Protein AF-A0A7V0JM72-F1 (afdb_monomer_lite)

Structure (mmCIF, N/CA/C/O backbone):
data_AF-A0A7V0JM72-F1
#
_entry.id   AF-A0A7V0JM72-F1
#
loop_
_atom_site.group_PDB
_atom_site.id
_atom_site.type_symbol
_atom_site.label_atom_id
_atom_site.label_alt_id
_atom_site.label_comp_id
_atom_site.label_asym_id
_atom_site.label_entity_id
_atom_site.label_seq_id
_atom_site.pdbx_PDB_ins_code
_atom_site.Cartn_x
_atom_site.Cartn_y
_atom_site.Cartn_z
_atom_site.occupancy
_atom_site.B_iso_or_equiv
_atom_site.auth_seq_id
_atom_site.auth_comp_id
_atom_site.auth_asym_id
_atom_site.auth_atom_id
_atom_site.pdbx_PDB_model_num
ATOM 1 N N . MET A 1 1 ? -15.249 3.393 -1.547 1.00 52.00 1 MET A N 1
ATOM 2 C CA . MET A 1 1 ? -14.192 4.129 -2.272 1.00 52.00 1 MET A CA 1
ATOM 3 C C . MET A 1 1 ? -14.131 5.533 -1.717 1.00 52.00 1 MET A C 1
ATOM 5 O O . MET A 1 1 ? -15.191 6.102 -1.482 1.00 52.00 1 MET A O 1
ATOM 9 N N . ALA A 1 2 ? -12.934 6.050 -1.462 1.00 57.78 2 ALA A N 1
ATOM 10 C CA . ALA A 1 2 ? -12.750 7.384 -0.909 1.00 57.78 2 ALA A CA 1
ATOM 11 C C . ALA A 1 2 ? -11.606 8.082 -1.655 1.00 57.78 2 ALA A C 1
ATOM 13 O O . ALA A 1 2 ? -10.592 7.447 -1.936 1.00 57.78 2 ALA A O 1
ATOM 14 N N . ASP A 1 3 ? -11.796 9.353 -2.006 1.00 60.75 3 ASP A N 1
ATOM 15 C CA . ASP A 1 3 ? -10.773 10.173 -2.667 1.00 60.75 3 ASP A CA 1
ATOM 16 C C . ASP A 1 3 ? -9.632 10.547 -1.696 1.00 60.75 3 ASP A C 1
ATOM 18 O O . ASP A 1 3 ? -9.764 10.326 -0.489 1.00 60.75 3 ASP A O 1
ATOM 22 N N . ASN A 1 4 ? -8.538 11.145 -2.184 1.00 58.97 4 ASN A N 1
ATOM 23 C CA . ASN A 1 4 ? -7.375 11.556 -1.382 1.00 58.97 4 ASN A CA 1
ATOM 24 C C . ASN A 1 4 ? -7.746 12.469 -0.197 1.00 58.97 4 ASN A C 1
ATOM 26 O O . ASN A 1 4 ? -7.034 12.481 0.807 1.00 58.97 4 ASN A O 1
ATOM 30 N N . GLU A 1 5 ? -8.866 13.194 -0.279 1.00 61.84 5 GLU A N 1
ATOM 31 C CA . GLU A 1 5 ? -9.425 13.981 0.834 1.00 61.84 5 GLU A CA 1
ATOM 32 C C . GLU A 1 5 ? -9.783 13.137 2.073 1.00 61.84 5 GLU A C 1
ATOM 34 O O . GLU A 1 5 ? -9.870 13.660 3.181 1.00 61.84 5 GLU A O 1
ATOM 39 N N . HIS A 1 6 ? -9.932 11.821 1.917 1.00 61.50 6 HIS A N 1
ATOM 40 C CA . HIS A 1 6 ? -10.253 10.882 2.993 1.00 61.50 6 HIS A CA 1
ATOM 41 C C . HIS A 1 6 ? -9.016 10.162 3.550 1.00 61.50 6 HIS A C 1
ATOM 43 O O . HIS A 1 6 ? -9.142 9.240 4.358 1.00 61.50 6 HIS A O 1
ATOM 49 N N . TYR A 1 7 ? -7.810 10.570 3.143 1.00 64.88 7 TYR A N 1
ATOM 50 C CA . TYR A 1 7 ? -6.558 10.100 3.730 1.00 64.88 7 TYR A CA 1
ATOM 51 C C . TYR A 1 7 ? -6.316 10.785 5.088 1.00 64.88 7 TYR A C 1
ATOM 53 O O . TYR A 1 7 ? -5.438 11.636 5.237 1.00 64.88 7 TYR A O 1
ATOM 61 N N . THR A 1 8 ? -7.117 10.443 6.100 1.00 76.88 8 THR A N 1
ATOM 62 C CA . THR A 1 8 ? -6.971 10.976 7.464 1.00 76.88 8 THR A CA 1
ATOM 63 C C . THR A 1 8 ? -6.762 9.857 8.475 1.00 76.88 8 THR A C 1
ATOM 65 O O . THR A 1 8 ? -7.396 8.805 8.414 1.00 76.88 8 THR A O 1
ATOM 68 N N . VAL A 1 9 ? -5.860 10.090 9.435 1.00 79.12 9 VAL A N 1
ATOM 69 C CA . VAL A 1 9 ? -5.559 9.126 10.509 1.00 79.12 9 VAL A CA 1
ATOM 70 C C . VAL A 1 9 ? -6.828 8.746 11.270 1.00 79.12 9 VAL A C 1
ATOM 72 O O . VAL A 1 9 ? -7.062 7.571 11.521 1.00 79.12 9 VAL A O 1
ATOM 75 N N . GLU A 1 10 ? -7.664 9.734 11.589 1.00 80.25 10 GLU A N 1
ATOM 76 C CA . GLU A 1 10 ? -8.886 9.550 12.375 1.00 80.25 10 GLU A CA 1
ATOM 77 C C . GLU A 1 10 ? -9.882 8.613 11.686 1.00 80.25 10 GLU A C 1
ATOM 79 O O . GLU A 1 10 ? -10.461 7.743 12.336 1.00 80.25 10 GLU A O 1
ATOM 84 N N . LEU A 1 11 ? -10.049 8.743 10.366 1.00 81.69 11 LEU A N 1
ATOM 85 C CA . LEU A 1 11 ? -10.970 7.905 9.605 1.00 81.69 11 LEU A CA 1
ATOM 86 C C . LEU A 1 11 ? -10.451 6.470 9.482 1.00 81.69 11 LEU A C 1
ATOM 88 O O . LEU A 1 11 ? -11.214 5.525 9.679 1.00 81.69 11 LEU A O 1
ATOM 92 N N . PHE A 1 12 ? -9.153 6.299 9.223 1.00 82.19 12 PHE A N 1
ATOM 93 C CA . PHE A 1 12 ? -8.523 4.978 9.175 1.00 82.19 12 PHE A CA 1
ATOM 94 C C . PHE A 1 12 ? -8.585 4.261 10.532 1.00 82.19 12 PHE A C 1
ATOM 96 O O . PHE A 1 12 ? -8.983 3.093 10.591 1.00 82.19 12 PHE A O 1
ATOM 103 N N . ASP A 1 13 ? -8.264 4.963 11.622 1.00 82.06 13 ASP A N 1
ATOM 104 C CA . ASP A 1 13 ? -8.311 4.413 12.978 1.00 82.06 13 ASP A CA 1
ATOM 105 C C . ASP A 1 13 ? -9.755 4.059 13.379 1.00 82.06 13 ASP A C 1
ATOM 107 O O . ASP A 1 13 ? -9.986 3.002 13.975 1.00 82.06 13 ASP A O 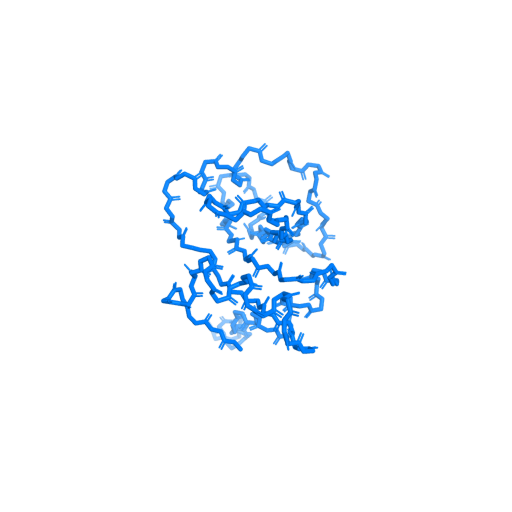1
ATOM 111 N N . TRP A 1 14 ? -10.740 4.894 13.019 1.00 83.62 14 TRP A N 1
ATOM 112 C CA . TRP A 1 14 ? -12.154 4.625 13.289 1.00 83.62 14 TRP A CA 1
ATOM 113 C C . TRP A 1 14 ? -12.666 3.415 12.507 1.00 83.62 14 TRP A C 1
ATOM 115 O O . TRP A 1 14 ? -13.233 2.508 13.115 1.00 83.62 14 TRP A O 1
ATOM 125 N N . ILE A 1 15 ? -12.418 3.340 11.194 1.00 82.25 15 ILE A N 1
ATOM 126 C CA . ILE A 1 15 ? -12.859 2.208 10.363 1.00 82.25 15 ILE A CA 1
ATOM 127 C C . ILE A 1 15 ? -12.216 0.910 10.853 1.00 82.25 15 ILE A C 1
ATOM 129 O O . ILE A 1 15 ? -12.919 -0.066 11.096 1.00 82.25 15 ILE A O 1
ATOM 133 N N . SER A 1 16 ? -10.905 0.918 11.101 1.00 79.62 16 SER A N 1
ATOM 134 C CA . SER A 1 16 ? -10.178 -0.254 11.606 1.00 79.62 16 SER A CA 1
ATOM 135 C C . SER A 1 16 ? -10.652 -0.714 12.998 1.00 79.62 16 SER A C 1
ATOM 137 O O . SER A 1 16 ? -10.401 -1.851 13.400 1.00 79.62 16 SER A O 1
ATOM 139 N N . SER A 1 17 ? -11.291 0.163 13.777 1.00 81.00 17 SER A N 1
ATOM 140 C CA . SER A 1 17 ? -11.730 -0.125 15.148 1.00 81.00 17 SER A CA 1
ATOM 141 C C . SER A 1 17 ? -13.223 -0.440 15.266 1.00 81.00 17 SER A C 1
ATOM 143 O O . SER A 1 17 ? -13.607 -1.233 16.121 1.00 81.00 17 SER A O 1
ATOM 145 N N . GLN A 1 18 ? -14.068 0.201 14.460 1.00 80.00 18 GLN A N 1
ATOM 146 C CA . GLN A 1 18 ? -15.516 0.280 14.691 1.00 80.00 18 GLN A CA 1
ATOM 147 C C . GLN A 1 18 ? -16.356 -0.210 13.507 1.00 80.00 18 GLN A C 1
ATOM 149 O O . GLN A 1 18 ? -17.563 -0.393 13.657 1.00 80.00 18 GLN A O 1
ATOM 154 N N . SER A 1 19 ? -15.752 -0.412 12.335 1.00 79.75 19 SER A N 1
ATOM 155 C CA . SER A 1 19 ? -16.473 -0.769 11.116 1.00 79.75 19 SER A CA 1
ATOM 156 C C . SER A 1 19 ? -16.217 -2.228 10.724 1.00 79.75 19 SER A C 1
ATOM 158 O O . SER A 1 19 ? -15.078 -2.686 10.788 1.00 79.75 19 SER A O 1
ATOM 160 N N . PRO A 1 20 ? -17.242 -2.965 10.256 1.00 76.69 20 PRO A N 1
ATOM 161 C CA . PRO A 1 20 ? -17.047 -4.257 9.600 1.00 76.69 20 PRO A CA 1
ATOM 162 C C . PRO A 1 20 ? -16.550 -4.113 8.149 1.00 76.69 20 PRO A C 1
ATOM 164 O O . PRO A 1 20 ? -16.254 -5.115 7.500 1.00 76.69 20 PRO A O 1
ATOM 167 N N . PHE A 1 21 ? -16.519 -2.888 7.616 1.00 75.81 21 PHE A N 1
ATOM 168 C CA . PHE A 1 21 ? -16.076 -2.590 6.258 1.00 75.81 21 PHE A CA 1
ATOM 169 C C . PHE A 1 21 ? -14.608 -2.207 6.208 1.00 75.81 21 PHE A C 1
ATOM 171 O O . PHE A 1 21 ? -14.088 -1.566 7.118 1.00 75.81 21 PHE A O 1
ATOM 178 N N . ASP A 1 22 ? -14.000 -2.507 5.067 1.00 76.31 22 ASP A N 1
ATOM 179 C CA . ASP A 1 22 ? -12.640 -2.117 4.751 1.00 76.31 22 ASP A CA 1
ATOM 180 C C . ASP A 1 22 ? -12.572 -0.843 3.923 1.00 76.31 22 ASP A C 1
ATOM 182 O O . ASP A 1 22 ? -13.444 -0.553 3.099 1.00 76.31 22 ASP A O 1
ATOM 186 N N . MET A 1 23 ? -11.498 -0.091 4.140 1.00 81.69 23 MET A N 1
ATOM 187 C CA . MET A 1 23 ? -11.187 1.103 3.375 1.00 81.69 23 MET A CA 1
ATOM 188 C C . MET A 1 23 ? -9.984 0.835 2.480 1.00 81.69 23 MET A C 1
ATOM 190 O O . MET A 1 23 ? -8.989 0.287 2.946 1.00 81.69 23 MET A O 1
ATOM 194 N N . LEU A 1 24 ? -10.068 1.257 1.219 1.00 83.50 24 LEU A N 1
ATOM 195 C CA . LEU A 1 24 ? -8.951 1.312 0.280 1.00 83.50 24 LEU A CA 1
ATOM 196 C C . LEU A 1 24 ? -8.919 2.711 -0.343 1.00 83.50 24 LEU A C 1
ATOM 198 O O . LEU A 1 24 ? -9.865 3.111 -1.030 1.00 83.50 24 LEU A O 1
ATOM 202 N N . VAL A 1 25 ? -7.847 3.455 -0.083 1.00 84.31 25 VAL A N 1
ATOM 203 C CA . VAL A 1 25 ? -7.711 4.876 -0.457 1.00 84.31 25 VAL A CA 1
ATOM 204 C C . VAL A 1 25 ? -6.406 5.069 -1.219 1.00 84.31 25 VAL A C 1
ATOM 206 O O . VAL A 1 25 ? -5.401 4.469 -0.818 1.00 84.31 25 VAL A O 1
ATOM 209 N N . PRO A 1 26 ? -6.367 5.889 -2.285 1.00 85.31 26 PRO A N 1
ATOM 210 C CA . PRO A 1 26 ? -5.100 6.239 -2.899 1.00 85.31 26 PRO A CA 1
ATOM 211 C C . PRO A 1 26 ? -4.280 7.056 -1.898 1.00 85.31 26 PRO A C 1
ATOM 213 O O . PRO A 1 26 ? -4.797 7.890 -1.154 1.00 85.31 26 PRO A O 1
ATOM 216 N N . MET A 1 27 ? -2.981 6.790 -1.832 1.00 86.50 27 MET A N 1
ATOM 217 C CA . MET A 1 27 ? -2.100 7.593 -0.996 1.00 86.50 27 MET A CA 1
ATOM 218 C C . MET A 1 27 ? -1.786 8.910 -1.706 1.00 86.50 27 MET A C 1
ATOM 220 O O . MET A 1 27 ? -1.547 8.908 -2.917 1.00 86.50 27 MET A O 1
ATOM 224 N N . PRO A 1 28 ? -1.703 10.036 -0.976 1.00 81.81 28 PRO A N 1
ATOM 225 C CA . PRO A 1 28 ? -1.304 11.298 -1.574 1.00 81.81 28 PRO A CA 1
ATOM 226 C C . PRO A 1 28 ? 0.104 11.168 -2.159 1.00 81.81 28 PRO A C 1
ATOM 228 O O . PRO A 1 28 ? 1.045 10.757 -1.471 1.00 81.81 28 PRO A O 1
ATOM 231 N N . TYR A 1 29 ? 0.250 11.549 -3.428 1.00 74.62 29 TYR A N 1
ATOM 232 C CA . TYR A 1 29 ? 1.506 11.457 -4.169 1.00 74.62 29 TYR A CA 1
ATOM 233 C C . TYR A 1 29 ? 2.458 12.597 -3.783 1.00 74.62 29 TYR A C 1
ATOM 235 O O . TYR A 1 29 ? 2.739 13.515 -4.548 1.00 74.62 29 TYR A O 1
ATOM 243 N N . ASN A 1 30 ? 2.908 12.580 -2.528 1.00 81.12 30 ASN A N 1
ATOM 244 C CA . ASN A 1 30 ? 3.922 13.496 -2.028 1.00 81.12 30 ASN A CA 1
ATOM 245 C C . ASN A 1 30 ? 5.322 12.887 -2.190 1.00 81.12 30 ASN A C 1
ATOM 247 O O . ASN A 1 30 ? 5.497 11.667 -2.222 1.00 81.12 30 ASN A O 1
ATOM 251 N N . SER A 1 31 ? 6.346 13.742 -2.231 1.00 77.81 31 SER A N 1
ATOM 252 C CA . SER A 1 31 ? 7.728 13.310 -2.476 1.00 77.81 31 SER A CA 1
ATOM 253 C C . SER A 1 31 ? 8.261 12.314 -1.438 1.00 77.81 31 SER A C 1
ATOM 255 O O . SER A 1 31 ? 9.224 11.603 -1.712 1.00 77.81 31 SER A O 1
ATOM 257 N N . SER A 1 32 ? 7.673 12.256 -0.240 1.00 81.31 32 SER A N 1
ATOM 258 C CA . SER A 1 32 ? 8.063 11.298 0.800 1.00 81.31 32 SER A CA 1
ATOM 259 C C . SER A 1 32 ? 7.525 9.900 0.511 1.00 81.31 32 SER A C 1
ATOM 261 O O . SER A 1 32 ? 8.284 8.935 0.596 1.00 81.31 32 SER A O 1
ATOM 263 N N . VAL A 1 33 ? 6.244 9.792 0.141 1.00 83.19 33 VAL A N 1
ATOM 264 C CA . VAL A 1 33 ? 5.613 8.530 -0.274 1.00 83.19 33 VAL A CA 1
ATOM 265 C C . VAL A 1 33 ? 6.281 8.020 -1.543 1.00 83.19 33 VAL A C 1
ATOM 267 O O . VAL A 1 33 ? 6.689 6.865 -1.572 1.00 83.19 33 VAL A O 1
ATOM 270 N N . GLU A 1 34 ? 6.509 8.886 -2.534 1.00 85.44 34 GLU A N 1
ATOM 271 C CA . GLU A 1 34 ? 7.191 8.506 -3.775 1.00 85.44 34 GLU A CA 1
ATOM 272 C C . GLU A 1 34 ? 8.601 7.944 -3.510 1.00 85.44 34 GLU A C 1
ATOM 274 O O . GLU A 1 34 ? 8.960 6.864 -3.983 1.00 85.44 34 GLU A O 1
ATOM 279 N N . LYS A 1 35 ? 9.408 8.633 -2.693 1.00 85.75 35 LYS A N 1
ATOM 280 C CA . LYS A 1 35 ? 10.743 8.142 -2.316 1.00 85.75 35 LYS A CA 1
ATOM 281 C C . LYS A 1 35 ? 10.688 6.833 -1.535 1.00 85.75 35 LYS A C 1
ATOM 283 O O . LYS A 1 35 ? 11.630 6.052 -1.626 1.00 85.75 35 LYS A O 1
ATOM 288 N N . ALA A 1 36 ? 9.647 6.609 -0.736 1.00 86.25 36 ALA A N 1
ATOM 289 C CA . ALA A 1 36 ? 9.486 5.370 0.013 1.00 86.25 36 ALA A CA 1
ATOM 290 C C . ALA A 1 36 ? 9.146 4.200 -0.919 1.00 86.25 36 ALA A C 1
ATOM 292 O O . ALA A 1 36 ? 9.813 3.171 -0.855 1.00 86.25 36 ALA A O 1
ATOM 293 N N . ILE A 1 37 ? 8.186 4.374 -1.830 1.00 89.31 37 ILE A N 1
ATOM 294 C CA . ILE A 1 37 ? 7.769 3.303 -2.746 1.00 89.31 37 ILE A CA 1
ATOM 295 C C . ILE A 1 37 ? 8.839 2.979 -3.793 1.00 89.31 37 ILE A C 1
ATOM 297 O O . ILE A 1 37 ? 9.011 1.815 -4.136 1.00 89.31 37 ILE A O 1
ATOM 301 N N . ARG A 1 38 ? 9.639 3.962 -4.233 1.00 88.25 38 ARG A N 1
ATOM 302 C CA . ARG A 1 38 ? 10.785 3.728 -5.135 1.00 88.25 38 ARG A CA 1
ATOM 303 C C . ARG A 1 38 ? 11.927 2.933 -4.496 1.00 88.25 38 ARG A C 1
ATOM 305 O O . ARG A 1 38 ? 12.762 2.400 -5.215 1.00 88.25 38 ARG A O 1
ATOM 312 N N . LYS A 1 39 ? 11.998 2.868 -3.162 1.00 90.00 39 LYS A N 1
ATOM 313 C CA . LYS A 1 39 ? 13.004 2.062 -2.446 1.00 90.00 39 LYS A CA 1
ATOM 314 C C . LYS A 1 39 ? 12.618 0.593 -2.330 1.00 90.00 39 LYS A C 1
ATOM 316 O O . LYS A 1 39 ? 13.450 -0.205 -1.902 1.00 90.00 39 LYS A O 1
ATOM 321 N N . VAL A 1 40 ? 11.376 0.240 -2.653 1.00 89.50 40 VAL A N 1
ATOM 322 C CA . VAL A 1 40 ? 10.944 -1.154 -2.637 1.00 89.50 40 VAL A CA 1
ATOM 323 C C . VAL A 1 40 ? 11.688 -1.895 -3.749 1.00 89.50 40 VAL A C 1
ATOM 325 O O . VAL A 1 40 ? 11.633 -1.459 -4.901 1.00 89.50 40 VAL A O 1
ATOM 328 N N . PRO A 1 41 ? 12.404 -2.988 -3.432 1.00 89.62 41 PRO A N 1
ATOM 329 C CA . PRO A 1 41 ? 13.189 -3.699 -4.428 1.00 89.62 41 PRO A CA 1
ATOM 330 C C . PRO A 1 41 ? 12.273 -4.320 -5.482 1.00 89.62 41 PRO A C 1
ATOM 332 O O . PRO A 1 41 ? 11.208 -4.847 -5.159 1.00 89.62 41 PRO A O 1
ATOM 335 N N . SER A 1 42 ? 12.714 -4.315 -6.741 1.00 86.56 42 SER A N 1
ATOM 336 C CA . SER A 1 42 ? 11.965 -4.887 -7.868 1.00 86.56 42 SER A CA 1
ATOM 337 C C . SER A 1 42 ? 11.562 -6.352 -7.653 1.00 86.56 42 SER A C 1
ATOM 339 O O . SER A 1 42 ? 10.533 -6.771 -8.173 1.00 86.56 42 SER A O 1
ATOM 341 N N . GLU A 1 43 ? 12.332 -7.107 -6.867 1.00 89.88 43 GLU A N 1
ATOM 342 C CA . GLU A 1 43 ? 12.078 -8.509 -6.505 1.00 89.88 43 GLU A CA 1
ATOM 343 C C . GLU A 1 43 ? 10.906 -8.690 -5.529 1.00 89.88 43 GLU A C 1
ATOM 345 O O . GLU A 1 43 ? 10.296 -9.756 -5.494 1.00 89.88 43 GLU A O 1
ATOM 350 N N . ALA A 1 44 ? 10.555 -7.656 -4.757 1.00 90.75 44 ALA A N 1
ATOM 351 C CA . ALA A 1 44 ? 9.388 -7.688 -3.876 1.00 90.75 44 ALA A CA 1
ATOM 352 C C . ALA A 1 44 ? 8.067 -7.529 -4.646 1.00 90.75 44 ALA A C 1
ATOM 354 O O . ALA A 1 44 ? 6.993 -7.724 -4.072 1.00 90.75 44 ALA A O 1
ATOM 355 N N . PHE A 1 45 ? 8.126 -7.172 -5.933 1.00 90.25 45 PHE A N 1
ATOM 356 C CA . PHE A 1 45 ? 6.950 -7.053 -6.781 1.00 90.25 45 PHE A CA 1
ATOM 357 C C . PHE A 1 45 ? 6.589 -8.398 -7.408 1.00 90.25 45 PHE A C 1
ATOM 359 O O . PHE A 1 45 ? 7.350 -8.983 -8.181 1.00 90.25 45 PHE A O 1
ATOM 366 N N . LYS A 1 46 ? 5.365 -8.849 -7.147 1.00 90.56 46 LYS A N 1
ATOM 367 C CA . LYS A 1 46 ? 4.752 -9.980 -7.835 1.00 90.56 46 LYS A CA 1
ATOM 368 C C . LYS A 1 46 ? 4.262 -9.518 -9.206 1.00 90.56 46 LYS A C 1
ATOM 370 O O . LYS A 1 46 ? 3.370 -8.676 -9.306 1.00 90.56 46 LYS A O 1
ATOM 375 N N . ARG A 1 47 ? 4.853 -10.064 -10.271 1.00 88.38 47 ARG A N 1
ATOM 376 C CA . ARG A 1 47 ? 4.405 -9.823 -11.651 1.00 88.38 47 ARG A CA 1
ATOM 377 C C . ARG A 1 47 ? 3.099 -10.572 -11.908 1.00 88.38 47 ARG A C 1
ATOM 379 O O . ARG A 1 47 ? 3.027 -11.769 -11.637 1.00 88.38 47 ARG A O 1
ATOM 386 N N . HIS A 1 48 ? 2.114 -9.881 -12.477 1.00 83.88 48 HIS A N 1
ATOM 387 C CA . HIS A 1 48 ? 0.846 -10.491 -12.899 1.00 83.88 48 HIS A CA 1
ATOM 388 C C . HIS A 1 48 ? 0.764 -10.600 -14.424 1.00 83.88 48 HIS A C 1
ATOM 390 O O . HIS A 1 48 ? 0.422 -11.658 -14.941 1.00 83.88 48 HIS A O 1
ATOM 396 N N . TRP A 1 49 ? 1.155 -9.547 -15.152 1.00 83.38 49 TRP A N 1
ATOM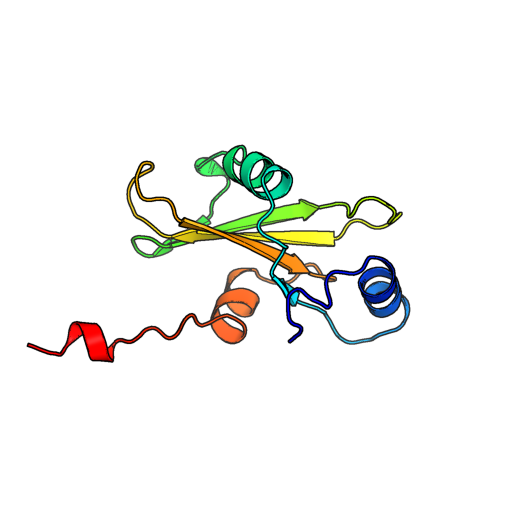 397 C CA . TRP A 1 49 ? 1.279 -9.556 -16.617 1.00 83.38 49 TRP A CA 1
ATOM 398 C C . TRP A 1 49 ? 2.372 -8.592 -17.105 1.00 83.38 49 TRP A C 1
ATOM 400 O O . TRP A 1 49 ? 3.078 -7.967 -16.307 1.00 83.38 49 TRP A O 1
ATOM 410 N N . ALA A 1 50 ? 2.573 -8.516 -18.423 1.00 82.31 50 ALA A N 1
ATOM 411 C CA . ALA A 1 50 ? 3.537 -7.599 -19.023 1.00 82.31 50 ALA A CA 1
ATOM 412 C C . ALA A 1 50 ? 3.160 -6.145 -18.703 1.00 82.31 50 ALA A C 1
ATOM 414 O O . ALA A 1 50 ? 2.071 -5.680 -19.021 1.00 82.31 50 ALA A O 1
ATOM 415 N N . GLY A 1 51 ? 4.060 -5.449 -18.029 1.00 83.69 51 GLY A N 1
ATOM 416 C CA . GLY A 1 51 ? 3.939 -4.064 -17.630 1.00 83.69 51 GLY A CA 1
ATOM 417 C C . GLY A 1 51 ? 3.151 -3.883 -16.347 1.00 83.69 51 GLY A C 1
ATOM 418 O O . GLY A 1 51 ? 2.781 -2.751 -16.067 1.00 83.69 51 GLY A O 1
ATOM 419 N N . TYR A 1 52 ? 2.860 -4.951 -15.590 1.00 85.88 52 TYR A N 1
ATOM 420 C CA . TYR A 1 52 ? 2.071 -4.859 -14.365 1.00 85.88 52 TYR A CA 1
ATOM 421 C C . TYR A 1 52 ? 2.557 -5.784 -13.254 1.00 85.88 52 TYR A C 1
ATOM 423 O O . TYR A 1 52 ? 2.590 -7.016 -1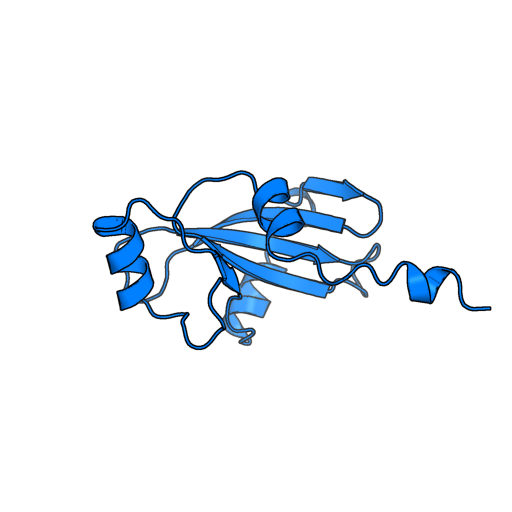3.383 1.00 85.88 52 TYR A O 1
ATOM 431 N N . ALA A 1 53 ? 2.893 -5.173 -12.124 1.00 89.38 53 ALA A N 1
ATOM 432 C CA . ALA A 1 53 ? 3.281 -5.879 -10.918 1.00 89.38 53 ALA A CA 1
ATOM 433 C C . ALA A 1 53 ? 2.760 -5.158 -9.672 1.00 89.38 53 ALA A C 1
ATOM 435 O O . ALA A 1 53 ? 2.593 -3.937 -9.680 1.00 89.38 53 ALA A O 1
ATOM 436 N N . THR A 1 54 ? 2.520 -5.904 -8.597 1.00 92.19 54 THR A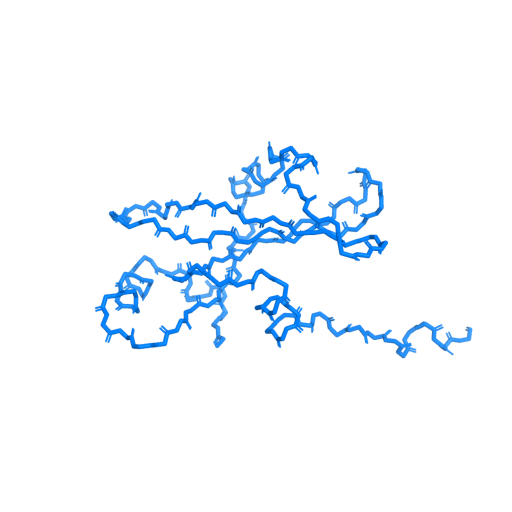 N 1
ATOM 437 C CA . THR A 1 54 ? 2.104 -5.329 -7.311 1.00 92.19 54 THR A CA 1
ATOM 438 C C . THR A 1 54 ? 2.976 -5.827 -6.176 1.00 92.19 54 THR A C 1
ATOM 440 O O . THR A 1 54 ? 3.605 -6.881 -6.272 1.00 92.19 54 THR A O 1
ATOM 443 N N . THR A 1 55 ? 3.028 -5.057 -5.099 1.00 92.56 55 THR A N 1
ATOM 444 C CA . THR A 1 55 ? 3.525 -5.545 -3.817 1.00 92.56 55 THR A CA 1
ATOM 445 C C . THR A 1 55 ? 2.636 -5.054 -2.683 1.00 92.56 55 THR A C 1
ATOM 447 O O . THR A 1 55 ? 1.973 -4.016 -2.803 1.00 92.56 55 THR A O 1
ATOM 450 N N . LYS A 1 56 ? 2.682 -5.760 -1.555 1.00 92.00 56 LYS A N 1
ATOM 451 C CA . LYS A 1 56 ? 2.074 -5.356 -0.291 1.00 92.00 56 LYS A CA 1
ATOM 452 C C . LYS A 1 56 ? 3.144 -5.217 0.775 1.00 92.00 56 LYS A C 1
ATOM 454 O O . LYS A 1 56 ? 3.970 -6.104 0.979 1.00 92.00 56 LYS A O 1
ATOM 459 N N . CYS A 1 57 ? 3.086 -4.116 1.506 1.00 89.56 57 CYS A N 1
ATOM 460 C CA . CYS A 1 57 ? 3.959 -3.828 2.635 1.00 89.56 57 CYS A CA 1
ATOM 461 C C . CYS A 1 57 ? 3.136 -3.338 3.828 1.00 89.56 57 CYS A C 1
ATOM 463 O O . CYS A 1 57 ? 2.024 -2.836 3.673 1.00 89.56 57 CYS A O 1
ATOM 465 N N . LEU A 1 58 ? 3.685 -3.470 5.035 1.00 89.31 58 LEU A N 1
ATOM 466 C CA . LEU A 1 58 ? 3.120 -2.797 6.201 1.00 89.31 58 LEU A CA 1
ATOM 467 C C . LEU A 1 58 ? 3.477 -1.313 6.151 1.00 89.31 58 LEU A C 1
ATOM 469 O O . LEU A 1 58 ? 4.619 -0.947 5.876 1.00 89.31 58 LEU A O 1
ATOM 473 N N . TYR A 1 59 ? 2.500 -0.466 6.448 1.00 88.38 59 TYR A N 1
ATOM 474 C CA . TYR A 1 59 ? 2.654 0.978 6.464 1.00 88.38 59 TYR A CA 1
ATOM 475 C C . TYR A 1 59 ? 2.037 1.561 7.723 1.00 88.38 59 TYR A C 1
ATOM 477 O O . TYR A 1 59 ? 0.910 1.239 8.090 1.00 88.38 59 TYR A O 1
ATOM 485 N N . GLN A 1 60 ? 2.768 2.452 8.380 1.00 86.62 60 GLN A N 1
ATOM 486 C CA . GLN A 1 60 ? 2.278 3.158 9.552 1.00 86.62 60 GLN A CA 1
ATOM 487 C C . GLN A 1 60 ? 2.039 4.619 9.187 1.00 86.62 60 GLN A C 1
ATOM 489 O O . GLN A 1 60 ? 2.975 5.343 8.837 1.00 86.62 60 GLN A O 1
ATOM 494 N N . ILE A 1 61 ? 0.784 5.062 9.283 1.00 83.75 61 ILE A N 1
ATOM 495 C CA . ILE A 1 61 ? 0.470 6.481 9.123 1.00 83.75 61 ILE A CA 1
ATOM 496 C C . ILE A 1 61 ? 1.064 7.225 10.319 1.00 83.75 61 ILE A C 1
ATOM 498 O O . ILE A 1 61 ? 0.894 6.824 11.473 1.00 83.75 61 ILE A O 1
ATOM 502 N N . ARG A 1 62 ? 1.759 8.333 10.056 1.00 81.69 62 ARG A N 1
ATOM 503 C CA . ARG A 1 62 ? 2.295 9.186 11.118 1.00 81.69 62 ARG A CA 1
ATOM 504 C C . ARG A 1 62 ? 1.152 9.675 12.013 1.00 81.69 62 ARG A C 1
ATOM 506 O O . ARG A 1 62 ? 0.260 10.364 11.535 1.00 81.69 62 ARG A O 1
ATOM 513 N N . GLY A 1 63 ? 1.220 9.352 13.302 1.00 79.75 63 GLY A N 1
ATOM 514 C CA . GLY A 1 63 ? 0.191 9.707 14.285 1.00 79.75 63 GLY A CA 1
ATOM 515 C C . GLY A 1 63 ? -0.790 8.580 14.615 1.00 79.75 63 GLY A C 1
ATOM 516 O O . GLY A 1 63 ? -1.512 8.712 15.594 1.00 79.75 63 GLY A O 1
ATOM 517 N N . SER A 1 64 ? -0.775 7.465 13.874 1.00 82.00 64 SER A N 1
ATOM 518 C CA . SER A 1 64 ? -1.509 6.254 14.248 1.00 82.00 64 SER A CA 1
ATOM 519 C C . SER A 1 64 ? -0.623 5.294 15.047 1.00 82.00 64 SER A C 1
ATOM 521 O O . SER A 1 64 ? 0.569 5.121 14.761 1.00 82.00 64 SER A O 1
ATOM 523 N N . CYS A 1 65 ? -1.230 4.621 16.022 1.00 81.00 65 CYS A N 1
ATOM 524 C CA . CYS A 1 65 ? -0.629 3.487 16.728 1.00 81.00 65 CYS A CA 1
ATOM 525 C C . CYS A 1 65 ? -0.852 2.149 15.997 1.00 81.00 65 CYS A C 1
ATOM 527 O O . CYS A 1 65 ? -0.415 1.110 16.492 1.00 81.00 65 CYS A O 1
ATOM 529 N N . ARG A 1 66 ? -1.547 2.151 14.851 1.00 82.25 66 ARG A N 1
ATOM 530 C CA . ARG A 1 66 ? -1.874 0.955 14.066 1.00 82.25 66 ARG A CA 1
ATOM 531 C C . ARG A 1 66 ? -1.021 0.859 12.806 1.00 82.25 66 ARG A C 1
ATOM 533 O O . ARG A 1 66 ? -0.645 1.863 12.199 1.00 82.25 66 ARG A O 1
ATOM 540 N N . ALA A 1 67 ? -0.734 -0.380 12.419 1.00 86.38 67 ALA A N 1
ATOM 541 C CA . ALA A 1 67 ? -0.159 -0.695 11.122 1.00 86.38 67 ALA A CA 1
ATOM 542 C C . ALA A 1 67 ? -1.281 -1.003 10.127 1.00 86.38 67 ALA A C 1
ATOM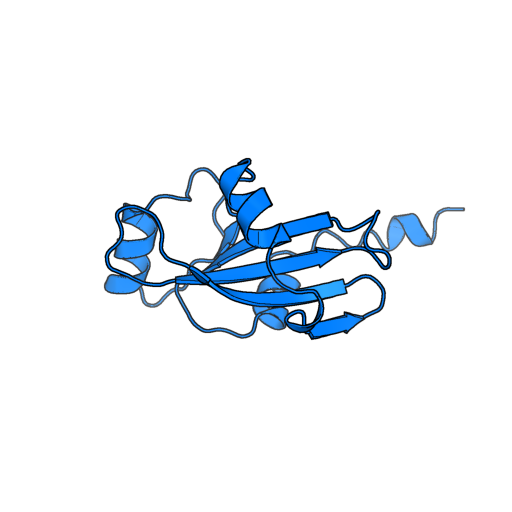 544 O O . ALA A 1 67 ? -2.245 -1.695 10.452 1.00 86.38 67 ALA A O 1
ATOM 545 N N . TYR A 1 68 ? -1.112 -0.495 8.918 1.00 88.69 68 TYR A N 1
ATOM 546 C CA . TYR A 1 68 ? -2.005 -0.648 7.781 1.00 88.69 68 TYR A CA 1
ATOM 547 C C . TYR A 1 68 ? -1.293 -1.398 6.656 1.00 88.69 68 TYR A C 1
ATOM 549 O O . TYR A 1 68 ? -0.075 -1.595 6.691 1.00 88.69 68 TYR A O 1
ATOM 557 N N . HIS A 1 69 ? -2.045 -1.798 5.637 1.00 89.25 69 HIS A N 1
ATOM 558 C CA . HIS A 1 69 ? -1.502 -2.468 4.461 1.00 89.25 69 HIS A CA 1
ATOM 559 C C . HIS A 1 69 ? -1.357 -1.466 3.322 1.00 89.25 69 HIS A C 1
ATOM 561 O O . HIS A 1 69 ? -2.344 -0.917 2.842 1.00 89.25 69 HIS A O 1
ATOM 567 N N . GLN A 1 70 ? -0.125 -1.215 2.894 1.00 90.88 70 GLN A N 1
ATOM 568 C CA . GLN A 1 70 ? 0.154 -0.440 1.695 1.00 90.88 70 GLN A CA 1
ATOM 569 C C . GLN A 1 70 ? 0.274 -1.381 0.505 1.00 90.88 70 GLN A C 1
ATOM 571 O O . GLN A 1 70 ? 1.113 -2.281 0.505 1.00 90.88 70 GLN A O 1
ATOM 576 N N . PHE A 1 71 ? -0.529 -1.128 -0.519 1.00 90.88 71 PHE A N 1
ATOM 577 C CA . PHE A 1 71 ? -0.413 -1.768 -1.819 1.00 90.88 71 PHE A CA 1
ATOM 578 C C . PHE A 1 71 ? 0.299 -0.825 -2.777 1.00 90.88 71 PHE A C 1
ATOM 580 O O . PHE A 1 71 ? -0.064 0.347 -2.880 1.00 90.88 71 PHE A O 1
ATOM 587 N N . ILE A 1 72 ? 1.306 -1.327 -3.482 1.00 91.06 72 ILE A N 1
ATOM 588 C CA . ILE A 1 72 ? 2.046 -0.561 -4.482 1.00 91.06 72 ILE A CA 1
ATOM 589 C C . ILE A 1 72 ? 1.821 -1.225 -5.827 1.00 91.06 72 ILE A C 1
ATOM 591 O O . ILE A 1 72 ? 2.115 -2.402 -6.014 1.00 91.06 72 ILE A O 1
ATOM 595 N N . GLN A 1 73 ? 1.304 -0.447 -6.762 1.00 90.88 73 GLN A N 1
ATOM 596 C CA . GLN A 1 73 ? 1.107 -0.810 -8.148 1.00 90.88 73 GLN A CA 1
ATOM 597 C C . GLN A 1 73 ? 2.292 -0.280 -8.956 1.00 90.88 73 GLN A C 1
ATOM 599 O O . GLN A 1 73 ? 2.598 0.907 -8.876 1.00 90.88 73 GLN A O 1
ATOM 604 N N . ARG A 1 74 ? 2.940 -1.145 -9.736 1.00 90.62 74 ARG A N 1
ATOM 605 C CA . ARG A 1 74 ? 3.968 -0.773 -10.710 1.00 90.62 74 ARG A CA 1
ATOM 606 C C . ARG A 1 74 ? 3.458 -1.051 -12.111 1.00 90.62 74 ARG A C 1
ATOM 608 O O . ARG A 1 74 ? 3.153 -2.202 -12.435 1.00 90.62 74 ARG A O 1
ATOM 615 N N . LYS A 1 75 ? 3.409 -0.005 -12.929 1.00 89.25 75 LYS A N 1
ATOM 616 C CA . LYS A 1 75 ? 3.159 -0.088 -14.364 1.00 89.25 75 LYS A CA 1
ATOM 617 C C . LYS A 1 75 ? 4.444 0.197 -15.141 1.00 89.25 75 LYS A C 1
ATOM 619 O O . LYS A 1 75 ? 5.272 0.970 -14.676 1.00 89.25 75 LYS A O 1
ATOM 624 N N . GLY A 1 76 ? 4.601 -0.428 -16.304 1.00 85.94 76 GLY A N 1
ATOM 625 C CA . GLY A 1 76 ? 5.788 -0.297 -17.157 1.00 85.94 76 GLY A CA 1
ATOM 626 C C . GLY A 1 76 ? 6.669 -1.549 -17.157 1.00 85.94 76 GLY A C 1
ATOM 627 O O . GLY A 1 76 ? 6.702 -2.314 -16.192 1.00 85.94 76 GLY A O 1
ATOM 628 N N . GLU A 1 77 ? 7.349 -1.786 -18.280 1.00 81.94 77 GLU A N 1
ATOM 629 C CA . GLU A 1 77 ? 8.220 -2.958 -18.482 1.00 81.94 77 GLU A CA 1
ATOM 630 C C . GLU A 1 77 ? 9.696 -2.666 -18.190 1.00 81.94 77 GLU A C 1
ATOM 632 O O . GLU A 1 77 ? 10.452 -3.588 -17.887 1.00 81.94 77 GLU A O 1
ATOM 637 N N . ARG A 1 78 ? 10.111 -1.398 -18.274 1.00 83.56 78 ARG A N 1
ATOM 638 C CA . ARG A 1 78 ? 11.487 -0.952 -18.031 1.00 83.56 78 ARG A CA 1
ATOM 639 C C . ARG A 1 78 ? 11.534 -0.025 -16.833 1.00 83.56 78 ARG A C 1
ATOM 641 O O . ARG A 1 78 ? 10.585 0.709 -16.584 1.00 83.56 78 ARG A O 1
ATOM 648 N N . GLU A 1 79 ? 12.663 -0.028 -16.132 1.00 82.19 79 GLU A N 1
ATOM 649 C CA . GLU A 1 79 ? 12.844 0.783 -14.923 1.00 82.19 79 GLU A CA 1
ATOM 650 C C . GLU A 1 79 ? 12.712 2.289 -15.180 1.00 82.19 79 GLU A C 1
ATOM 652 O O . GLU A 1 79 ? 12.235 3.020 -14.314 1.00 82.19 79 GLU A O 1
ATOM 657 N N . GLU A 1 80 ? 13.084 2.742 -16.380 1.00 82.94 80 GLU A N 1
ATOM 658 C CA . GLU A 1 80 ? 12.934 4.134 -16.823 1.00 82.94 80 GLU A CA 1
ATOM 659 C C . GLU A 1 80 ? 11.465 4.565 -16.991 1.00 82.94 80 GLU A C 1
ATOM 661 O O . GLU A 1 80 ? 11.154 5.740 -16.813 1.00 82.94 80 GLU A O 1
ATOM 666 N N . ASP A 1 81 ? 10.567 3.608 -17.242 1.00 84.19 81 ASP A N 1
ATOM 667 C CA . ASP A 1 81 ? 9.144 3.823 -17.532 1.00 84.19 81 ASP A CA 1
ATOM 668 C C . ASP A 1 81 ? 8.232 3.453 -16.350 1.00 84.19 81 ASP A C 1
ATOM 670 O O . ASP A 1 81 ? 7.013 3.345 -16.509 1.00 84.19 81 ASP A O 1
ATOM 674 N N . TYR A 1 82 ? 8.796 3.195 -15.164 1.00 87.06 82 TYR A N 1
ATOM 675 C CA . TYR A 1 82 ? 7.997 2.781 -14.013 1.00 87.06 82 TYR A CA 1
ATOM 676 C C . TYR A 1 82 ? 7.087 3.904 -13.505 1.00 87.06 82 TYR A C 1
ATOM 678 O O . TYR A 1 82 ? 7.539 4.855 -12.860 1.00 87.06 82 TYR A O 1
ATOM 686 N N . ASP A 1 83 ? 5.784 3.716 -13.710 1.00 87.56 83 ASP A N 1
ATOM 687 C CA . ASP A 1 83 ? 4.719 4.463 -13.047 1.00 87.56 83 ASP A CA 1
ATOM 688 C C . ASP A 1 83 ? 4.305 3.709 -11.778 1.00 87.56 83 ASP A C 1
ATOM 690 O O . ASP A 1 83 ? 3.832 2.568 -11.829 1.00 87.56 83 ASP A O 1
ATOM 694 N N . LEU A 1 84 ? 4.546 4.325 -10.621 1.00 89.44 84 LEU A N 1
ATOM 695 C CA . LEU A 1 84 ? 4.240 3.745 -9.319 1.00 89.44 84 LEU A CA 1
ATOM 696 C C . LEU A 1 84 ? 3.018 4.446 -8.731 1.00 89.44 84 LEU A C 1
ATOM 698 O O . LEU A 1 84 ? 3.000 5.663 -8.611 1.00 89.44 84 LEU A O 1
ATOM 702 N N . LYS A 1 85 ? 2.020 3.685 -8.289 1.00 89.12 85 LYS A N 1
ATOM 703 C CA . LYS A 1 85 ? 0.887 4.200 -7.507 1.00 89.12 85 LYS A CA 1
ATOM 704 C C . LYS A 1 85 ? 0.793 3.443 -6.193 1.00 89.12 85 LYS A C 1
ATOM 706 O O . LYS A 1 85 ? 1.067 2.248 -6.148 1.00 89.12 85 LYS A O 1
ATOM 711 N N . ALA A 1 86 ? 0.413 4.127 -5.121 1.00 90.00 86 ALA A N 1
ATOM 712 C CA . ALA A 1 86 ? 0.305 3.529 -3.798 1.00 90.00 86 ALA A CA 1
ATOM 713 C C . ALA A 1 86 ? -1.097 3.714 -3.226 1.00 90.00 86 ALA A C 1
ATOM 715 O O . ALA A 1 86 ? -1.712 4.767 -3.394 1.00 90.00 86 ALA A O 1
ATOM 716 N N . PHE A 1 87 ? -1.571 2.697 -2.520 1.00 88.81 87 PHE A N 1
ATOM 717 C CA . PHE A 1 87 ? -2.882 2.651 -1.889 1.00 88.81 87 PHE A CA 1
ATOM 718 C C . PHE A 1 87 ? -2.728 2.170 -0.455 1.00 88.81 87 PHE A C 1
ATOM 720 O O . PHE A 1 87 ? -1.839 1.369 -0.165 1.00 88.81 87 PHE A O 1
ATOM 727 N N . LEU A 1 88 ? -3.594 2.640 0.435 1.00 88.94 88 LEU A N 1
ATOM 728 C CA . LEU A 1 88 ? -3.602 2.235 1.833 1.00 88.94 88 LEU A CA 1
ATOM 729 C C . LEU A 1 88 ? -4.902 1.519 2.179 1.00 88.94 88 LEU A C 1
ATOM 731 O O . LEU A 1 88 ? -5.983 1.999 1.833 1.00 88.94 88 LEU A O 1
ATOM 735 N N . CYS A 1 89 ? -4.777 0.395 2.881 1.00 87.50 89 CYS A N 1
ATOM 736 C CA . CYS A 1 89 ? -5.880 -0.467 3.259 1.00 87.50 89 CYS A CA 1
ATOM 737 C C . CYS A 1 89 ? -5.888 -0.829 4.747 1.00 87.50 89 CYS A C 1
ATOM 739 O O . CYS A 1 89 ? -4.840 -1.020 5.371 1.00 87.50 89 CYS A O 1
ATOM 741 N N . THR A 1 90 ? -7.094 -0.939 5.306 1.00 85.19 90 THR A N 1
ATOM 742 C CA . THR A 1 90 ? -7.344 -1.313 6.707 1.00 85.19 90 THR A CA 1
ATOM 743 C C . THR A 1 90 ? -7.241 -2.810 6.991 1.00 85.19 90 THR A C 1
ATOM 745 O O . THR A 1 90 ? -7.067 -3.174 8.152 1.00 85.19 90 THR A O 1
ATOM 748 N N . SER A 1 91 ? -7.308 -3.674 5.973 1.00 80.62 91 SER A N 1
ATOM 749 C CA . SER A 1 91 ? -7.222 -5.134 6.124 1.00 80.62 91 SER A CA 1
ATOM 750 C C . SER A 1 91 ? -6.151 -5.775 5.256 1.00 80.62 91 SER A C 1
ATOM 752 O O . SER A 1 91 ? -5.676 -5.235 4.259 1.00 80.62 91 SER A O 1
ATOM 754 N N . ASN A 1 92 ? -5.786 -6.992 5.655 1.00 75.56 92 ASN A N 1
ATOM 755 C CA . ASN A 1 92 ? -4.849 -7.841 4.942 1.00 75.56 92 ASN A CA 1
ATOM 756 C C . ASN A 1 92 ? -5.560 -8.649 3.841 1.00 75.56 92 ASN A C 1
ATOM 758 O O . ASN A 1 92 ? -5.699 -9.866 3.963 1.00 75.56 92 ASN A O 1
ATOM 762 N N . ARG A 1 93 ? -6.040 -7.983 2.788 1.00 70.38 93 ARG A N 1
ATOM 763 C CA . ARG A 1 93 ? -6.695 -8.631 1.634 1.00 70.38 93 ARG A CA 1
ATOM 764 C C . ARG A 1 93 ? -5.722 -8.923 0.485 1.00 70.38 93 ARG A C 1
ATOM 766 O O . ARG A 1 93 ? -4.533 -8.574 0.561 1.00 70.38 93 ARG A O 1
ATOM 773 N N . ASP A 1 94 ? -6.209 -9.640 -0.530 1.00 70.00 94 ASP A N 1
ATOM 774 C CA . ASP A 1 94 ? -5.449 -9.913 -1.751 1.00 70.00 94 ASP A CA 1
ATOM 775 C C . ASP A 1 94 ? -5.326 -8.643 -2.599 1.00 70.00 94 ASP A C 1
ATOM 777 O O . ASP A 1 94 ? -6.305 -7.976 -2.917 1.00 70.00 94 ASP A O 1
ATOM 781 N N . GLU A 1 95 ? -4.087 -8.314 -2.944 1.00 65.44 95 GLU A N 1
ATOM 782 C CA . GLU A 1 95 ? -3.701 -7.083 -3.638 1.00 65.44 95 GLU A CA 1
ATOM 783 C C . GLU A 1 95 ? -4.320 -6.990 -5.034 1.00 65.44 95 GLU A C 1
ATOM 785 O O . GLU A 1 95 ? -4.615 -5.897 -5.514 1.00 65.44 95 GLU A O 1
ATOM 790 N N . MET A 1 96 ? -4.475 -8.134 -5.706 1.00 65.12 96 MET A N 1
ATOM 791 C CA . MET A 1 96 ? -4.884 -8.201 -7.102 1.00 65.12 96 MET A CA 1
ATOM 792 C C . MET A 1 96 ? -6.400 -8.094 -7.230 1.00 65.12 96 MET A C 1
ATOM 794 O O . MET A 1 96 ? -6.870 -7.330 -8.072 1.00 65.12 96 MET A O 1
ATOM 798 N N . GLU A 1 97 ? -7.159 -8.765 -6.359 1.00 64.25 97 GLU A N 1
ATOM 799 C CA . GLU A 1 97 ? -8.613 -8.572 -6.292 1.00 64.25 97 GLU A CA 1
ATOM 800 C C . GLU A 1 97 ? -8.962 -7.127 -5.918 1.00 64.25 97 GLU A C 1
ATOM 802 O O . GLU A 1 97 ? -9.753 -6.489 -6.615 1.00 64.25 97 GLU A O 1
ATOM 807 N N . ASP A 1 98 ? -8.332 -6.567 -4.881 1.00 63.69 98 ASP A N 1
ATOM 808 C CA . ASP A 1 98 ? -8.660 -5.215 -4.424 1.00 63.69 98 ASP A CA 1
ATOM 809 C C . ASP A 1 98 ? -8.293 -4.148 -5.468 1.00 63.69 98 ASP A C 1
ATOM 811 O O . ASP A 1 98 ? -9.097 -3.252 -5.731 1.00 63.69 98 ASP A O 1
ATOM 815 N N . LEU A 1 99 ? -7.131 -4.248 -6.125 1.00 65.69 99 LEU A N 1
ATOM 816 C CA . LEU A 1 99 ? -6.733 -3.276 -7.150 1.00 65.69 99 LEU A CA 1
ATOM 817 C C . LEU A 1 99 ? -7.480 -3.473 -8.475 1.00 65.69 99 LEU A C 1
ATOM 819 O O . LEU A 1 99 ? -7.864 -2.481 -9.090 1.00 65.69 99 LEU A O 1
ATOM 823 N N . SER A 1 100 ? -7.722 -4.711 -8.914 1.00 60.66 100 SER A N 1
ATOM 824 C CA . SER A 1 100 ? -8.392 -4.974 -10.195 1.00 60.66 100 SER A CA 1
ATOM 825 C C . SER A 1 100 ? -9.889 -4.663 -10.159 1.00 60.66 100 SER A C 1
ATOM 827 O O . SER A 1 100 ? -10.443 -4.276 -11.187 1.00 60.66 100 SER A O 1
ATOM 829 N N . VAL A 1 101 ? -10.552 -4.834 -9.009 1.00 58.75 101 VAL A N 1
ATOM 830 C CA . VAL A 1 101 ? -11.990 -4.556 -8.851 1.00 58.75 101 VAL A CA 1
ATOM 831 C C . VAL A 1 101 ? -12.238 -3.087 -8.510 1.00 58.75 101 VAL A C 1
ATOM 833 O O . VAL A 1 101 ? -13.186 -2.498 -9.028 1.00 58.75 101 VAL A O 1
ATOM 836 N N . ASN A 1 102 ? -11.390 -2.474 -7.671 1.00 54.09 102 ASN A N 1
ATOM 837 C CA . ASN A 1 102 ? -11.645 -1.124 -7.155 1.00 54.09 102 ASN A CA 1
ATOM 838 C C . ASN A 1 102 ? -10.883 -0.009 -7.883 1.00 54.09 102 ASN A C 1
ATOM 840 O O . ASN A 1 102 ? -11.354 1.126 -7.906 1.00 54.09 102 ASN A O 1
ATOM 844 N N . TYR A 1 103 ? -9.740 -0.313 -8.501 1.00 58.47 103 TYR A N 1
ATOM 845 C CA . TYR A 1 103 ? -8.995 0.621 -9.348 1.00 58.47 103 TYR A CA 1
ATOM 846 C C . TYR A 1 103 ? -8.716 0.022 -10.730 1.00 58.47 103 TYR A C 1
ATOM 848 O O . TYR A 1 103 ? -7.554 -0.037 -11.156 1.00 58.47 103 TYR A O 1
ATOM 856 N N . PRO A 1 104 ? -9.763 -0.380 -11.477 1.00 53.62 104 PRO A N 1
ATOM 857 C CA . PRO A 1 104 ? -9.625 -0.541 -12.904 1.00 53.62 104 PRO A CA 1
ATOM 858 C C . PRO A 1 104 ? -9.436 0.874 -13.455 1.00 53.62 104 PRO A C 1
ATOM 860 O O . PRO A 1 104 ? -10.400 1.537 -13.834 1.00 53.62 104 PRO A O 1
ATOM 863 N N . ASP A 1 105 ? -8.200 1.386 -13.467 1.00 49.47 105 ASP A N 1
ATOM 864 C CA . ASP A 1 105 ? -7.810 2.359 -14.490 1.00 49.47 105 ASP A CA 1
ATOM 865 C C . ASP A 1 105 ? -8.407 1.782 -15.768 1.00 49.47 105 ASP A C 1
ATOM 867 O O . ASP A 1 105 ? -8.055 0.651 -16.123 1.00 49.47 105 ASP A O 1
ATOM 871 N N . ARG A 1 106 ? -9.428 2.459 -16.315 1.00 45.94 106 ARG A N 1
ATOM 872 C CA . ARG A 1 106 ? -10.204 1.968 -17.448 1.00 45.94 106 ARG A CA 1
ATOM 873 C C . ARG A 1 106 ? -9.175 1.497 -18.446 1.00 45.94 106 ARG A C 1
ATOM 875 O O . ARG A 1 106 ? -8.432 2.304 -18.997 1.00 45.94 106 ARG A O 1
ATOM 882 N N . CYS A 1 107 ? -9.081 0.184 -18.615 1.00 42.94 107 CYS A N 1
ATOM 883 C CA . CYS A 1 107 ? -8.372 -0.369 -19.735 1.00 42.94 107 CYS A CA 1
ATOM 884 C C . CYS A 1 107 ? -9.235 0.099 -20.900 1.00 42.94 107 CYS A C 1
ATOM 886 O O . CYS A 1 107 ? -10.255 -0.517 -21.206 1.00 42.94 107 CYS A O 1
ATOM 888 N N . HIS A 1 108 ? -8.923 1.274 -21.448 1.00 43.28 108 HIS A N 1
ATOM 889 C CA . HIS A 1 108 ? -9.453 1.734 -22.713 1.00 43.28 108 HIS A CA 1
ATOM 890 C C . HIS A 1 108 ? -8.853 0.793 -23.752 1.00 43.28 108 HIS A C 1
ATOM 892 O O . HIS A 1 108 ? -7.957 1.132 -24.512 1.00 43.28 108 HIS A O 1
ATOM 898 N N . ILE A 1 109 ? -9.356 -0.440 -23.761 1.00 47.59 109 ILE A N 1
ATOM 899 C CA . ILE A 1 109 ? -9.182 -1.383 -24.853 1.00 47.59 109 ILE A CA 1
ATOM 900 C C . ILE A 1 109 ? -9.684 -0.725 -26.148 1.00 47.59 109 ILE A C 1
ATOM 902 O O . ILE A 1 109 ? -9.180 -1.033 -27.216 1.00 47.59 109 ILE A O 1
ATOM 906 N N . GLU A 1 110 ? -10.590 0.254 -26.051 1.00 46.06 110 GLU A N 1
ATOM 907 C CA . GLU A 1 110 ? -11.036 1.093 -27.166 1.00 46.06 110 GLU A CA 1
ATOM 908 C C . GLU A 1 110 ? -9.922 1.945 -27.808 1.00 46.06 110 GLU A C 1
ATOM 910 O O . GLU A 1 110 ? -10.021 2.234 -28.997 1.00 46.06 110 GLU A O 1
ATOM 915 N N . GLU A 1 111 ? -8.836 2.296 -27.105 1.00 47.03 111 GLU A N 1
ATOM 916 C CA . GLU A 1 111 ? -7.688 2.987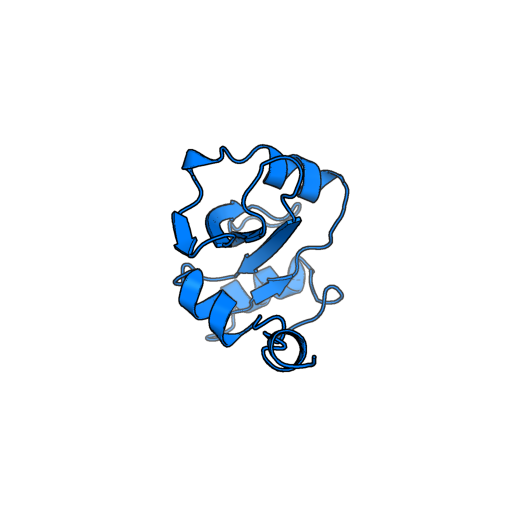 -27.727 1.00 47.03 111 GLU A CA 1
ATOM 917 C C . GLU A 1 111 ? -6.694 2.017 -28.387 1.00 47.03 111 GLU A C 1
ATOM 919 O O . GLU A 1 111 ? -5.904 2.429 -29.229 1.00 47.03 111 GLU A O 1
ATOM 924 N N . PHE A 1 112 ? -6.762 0.715 -28.082 1.00 49.16 112 PHE A N 1
ATOM 925 C CA . PHE A 1 112 ? -5.961 -0.308 -28.769 1.00 49.16 112 PHE A CA 1
ATOM 926 C C . PHE A 1 112 ? -6.508 -0.680 -30.158 1.00 49.16 112 PHE A C 1
ATOM 928 O O . PHE A 1 112 ? -5.774 -1.260 -30.956 1.00 49.16 112 PHE A O 1
ATOM 935 N N . PHE A 1 113 ? -7.777 -0.369 -30.457 1.00 48.12 113 PHE A N 1
ATOM 936 C CA . PHE A 1 113 ? -8.436 -0.749 -31.717 1.00 48.12 113 PHE A CA 1
ATOM 937 C C . PHE A 1 113 ? -8.781 0.423 -32.645 1.00 48.12 113 PHE A C 1
ATOM 939 O O . PHE A 1 113 ? -9.289 0.183 -33.740 1.00 48.12 113 PHE A O 1
ATOM 946 N N . ASN A 1 114 ? -8.486 1.668 -32.267 1.00 34.41 114 ASN A N 1
ATOM 947 C CA . ASN A 1 114 ? -8.680 2.811 -33.159 1.00 34.41 114 ASN A CA 1
ATOM 948 C C . ASN A 1 114 ? -7.396 3.144 -33.937 1.00 34.41 114 ASN A C 1
ATOM 950 O O . ASN A 1 114 ? -6.615 3.996 -33.534 1.00 34.41 114 ASN A O 1
ATOM 954 N N . ASN A 1 115 ? -7.268 2.416 -35.053 1.00 38.28 115 ASN A N 1
ATOM 955 C CA . ASN A 1 115 ? -6.762 2.793 -36.385 1.00 38.28 115 ASN A CA 1
ATOM 956 C C . ASN A 1 115 ? -5.441 3.576 -36.511 1.00 38.28 115 ASN A C 1
ATOM 958 O O . ASN A 1 115 ? -5.458 4.819 -36.372 1.00 38.28 115 ASN A O 1
#

Foldseek 3Di:
DDECVCPDQVNLVCCLPPNPDKDKYWHPPDPVVVVVLLPPDPVQWDDDDAQWTKHWDWDDDVPDPDIWIKMWIWGDNDPVPTDITIMTMSDDDDNCCCCVVPPCPPPCVVVVPDD

pLDDT: mean 77.28, std 14.41, range [34.41, 92.56]

Radius of gyration: 15.11 Å; chains: 1; bounding box: 30×24×53 Å

Sequence (115 aa):
MADNEHYTVELFDWISSQSPFDMLVPMPYNSSVEKAIRKVPSEAFKRHWAGYATTKCLYQIRGSCRAYHQFIQRKGEREEDYDLKAFLCTSNRDEMEDLSVNYPDRCHIEEFFNN

Secondary structure (DSSP, 8-state):
---GGG--HHHHHHHHHH-SS--EEEPP--HHHHHHHTTS-GGGSEEEETTEEEEEEEE--TT-SS-EEEEEEEE-SSGGG-EEEEEEESS---HHHHHHHH------HHHHS--